Protein AF-A0A954HAV7-F1 (afdb_monomer)

Structure (mmCIF, N/CA/C/O backbone):
data_AF-A0A954HAV7-F1
#
_entry.id   AF-A0A954HAV7-F1
#
loop_
_atom_site.group_PDB
_atom_site.id
_atom_site.type_symbol
_atom_site.label_atom_id
_atom_site.label_alt_id
_atom_site.label_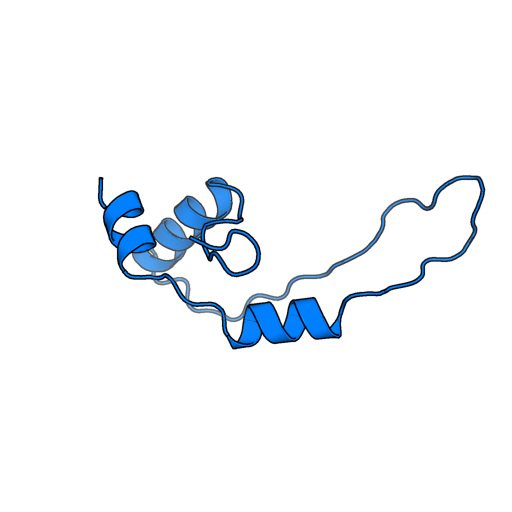comp_id
_atom_site.label_asym_id
_atom_site.label_entity_id
_atom_site.label_seq_id
_atom_site.pdbx_PDB_ins_code
_atom_site.Cartn_x
_atom_site.Cartn_y
_atom_site.Cartn_z
_atom_site.occupancy
_atom_site.B_iso_or_equiv
_atom_site.auth_seq_id
_atom_site.auth_comp_id
_atom_site.auth_asym_id
_atom_site.auth_atom_id
_atom_site.pdbx_PDB_model_num
ATOM 1 N N . MET A 1 1 ? -0.453 -15.861 11.152 1.00 60.69 1 MET A N 1
ATOM 2 C CA . MET A 1 1 ? -0.672 -14.737 10.221 1.00 60.69 1 MET A CA 1
ATOM 3 C C . MET A 1 1 ? 0.101 -15.033 8.938 1.00 60.69 1 MET A C 1
ATOM 5 O O . MET A 1 1 ? 1.301 -15.265 9.022 1.00 60.69 1 MET A O 1
ATOM 9 N N . ASN A 1 2 ? -0.569 -15.161 7.788 1.00 70.50 2 ASN A N 1
ATOM 10 C CA . ASN A 1 2 ? 0.121 -15.289 6.500 1.00 70.50 2 ASN A CA 1
ATOM 11 C C . ASN A 1 2 ? 0.359 -13.876 5.966 1.00 70.50 2 ASN A C 1
ATOM 13 O O . ASN A 1 2 ? -0.602 -13.200 5.609 1.00 70.50 2 ASN A O 1
ATOM 17 N N . LEU A 1 3 ? 1.622 -13.446 5.934 1.00 72.69 3 LEU A N 1
ATOM 18 C CA . LEU A 1 3 ? 1.991 -12.085 5.543 1.00 72.69 3 LEU A CA 1
ATOM 19 C C . LEU A 1 3 ? 1.508 -11.728 4.130 1.00 72.69 3 LEU A C 1
ATOM 21 O O . LEU A 1 3 ? 1.145 -10.586 3.892 1.00 72.69 3 LEU A O 1
ATOM 25 N N . ALA A 1 4 ? 1.459 -12.704 3.217 1.00 76.75 4 ALA A N 1
ATOM 26 C CA . ALA A 1 4 ? 1.084 -12.480 1.821 1.00 76.75 4 ALA A CA 1
ATOM 27 C C . ALA A 1 4 ? -0.372 -12.019 1.638 1.00 76.75 4 ALA A C 1
ATOM 29 O O . ALA A 1 4 ? -0.688 -11.425 0.616 1.00 76.75 4 ALA A O 1
ATOM 30 N N . ASN A 1 5 ? -1.237 -12.271 2.628 1.00 84.06 5 ASN A N 1
ATOM 31 C CA . ASN A 1 5 ? -2.650 -11.882 2.607 1.00 84.06 5 ASN A CA 1
ATOM 32 C C . ASN A 1 5 ? -3.004 -10.908 3.744 1.00 84.06 5 ASN A C 1
ATOM 34 O O . ASN A 1 5 ? -4.182 -10.697 4.021 1.00 84.06 5 ASN A O 1
ATOM 38 N N . SER A 1 6 ? -2.000 -10.386 4.452 1.00 92.12 6 SER A N 1
ATOM 39 C CA . SER A 1 6 ? -2.196 -9.514 5.608 1.00 92.12 6 SER A CA 1
ATOM 40 C C . SER A 1 6 ? -2.482 -8.089 5.158 1.00 92.12 6 SER A C 1
ATOM 42 O O . SER A 1 6 ? -1.705 -7.528 4.388 1.00 92.12 6 SER A O 1
ATOM 44 N N . ALA A 1 7 ? -3.525 -7.462 5.709 1.00 93.94 7 ALA A N 1
ATOM 45 C CA . ALA A 1 7 ? -3.794 -6.046 5.454 1.00 93.94 7 ALA A CA 1
ATOM 46 C C . ALA A 1 7 ? -2.743 -5.119 6.098 1.00 93.94 7 ALA A C 1
ATOM 48 O O . ALA A 1 7 ? -2.654 -3.941 5.755 1.00 93.94 7 ALA A O 1
ATOM 49 N N . LEU A 1 8 ? -1.922 -5.660 7.008 1.00 94.50 8 LEU A N 1
ATOM 50 C CA . LEU A 1 8 ? -0.793 -4.965 7.624 1.00 94.50 8 LEU A CA 1
ATOM 51 C C . LEU A 1 8 ? 0.477 -4.998 6.763 1.00 94.50 8 LEU A C 1
ATOM 53 O O . LEU A 1 8 ? 1.461 -4.355 7.129 1.00 94.50 8 LEU A O 1
ATOM 57 N N . LEU A 1 9 ? 0.483 -5.695 5.617 1.00 94.25 9 LEU A N 1
ATOM 58 C CA . LEU A 1 9 ? 1.570 -5.603 4.639 1.00 94.25 9 LEU A CA 1
ATOM 59 C C . LEU A 1 9 ? 1.460 -4.291 3.842 1.00 94.25 9 LEU A C 1
ATOM 61 O O . LEU A 1 9 ? 1.166 -4.265 2.650 1.00 94.25 9 LEU A O 1
ATOM 65 N N . THR A 1 10 ? 1.676 -3.183 4.538 1.00 94.38 10 THR A N 1
ATOM 66 C CA . THR A 1 10 ? 1.642 -1.816 4.022 1.00 94.38 10 THR A CA 1
ATOM 67 C C . THR A 1 10 ? 2.548 -0.936 4.878 1.00 94.38 10 THR A C 1
ATOM 69 O O . THR A 1 10 ? 2.875 -1.272 6.016 1.00 94.38 10 THR A O 1
ATOM 72 N N . ASP A 1 11 ? 2.928 0.231 4.367 1.00 96.94 11 ASP A N 1
ATOM 73 C CA . ASP A 1 11 ? 3.581 1.239 5.194 1.00 96.94 11 ASP A CA 1
ATOM 74 C C . ASP A 1 11 ? 2.596 1.808 6.229 1.00 96.94 11 ASP A C 1
ATOM 76 O O . ASP A 1 11 ? 1.445 2.113 5.899 1.00 96.94 11 ASP A O 1
ATOM 80 N N . LEU A 1 12 ? 3.070 2.038 7.463 1.00 96.00 12 LEU A N 1
ATOM 81 C CA . LEU A 1 12 ? 2.287 2.647 8.554 1.00 96.00 12 LEU A CA 1
ATOM 82 C C . LEU A 1 12 ? 1.653 3.984 8.143 1.00 96.00 12 LEU A C 1
ATOM 84 O O . LEU A 1 12 ? 0.552 4.313 8.580 1.00 96.00 12 LEU A O 1
ATOM 88 N N . TYR A 1 13 ? 2.334 4.730 7.269 1.00 97.50 13 TYR A N 1
ATOM 89 C CA . TYR A 1 13 ? 1.829 5.972 6.691 1.00 97.50 13 TYR A CA 1
ATOM 90 C C . TYR A 1 13 ? 0.437 5.806 6.062 1.00 97.50 13 TYR A C 1
ATOM 92 O O . TYR A 1 13 ? -0.418 6.667 6.240 1.00 97.50 13 TYR A O 1
ATOM 100 N N . GLN A 1 14 ? 0.170 4.693 5.373 1.00 97.19 14 GLN A N 1
ATOM 101 C CA . GLN A 1 14 ? -1.128 4.489 4.725 1.00 97.19 14 GLN A CA 1
ATOM 102 C C . GLN A 1 14 ? -2.254 4.352 5.758 1.00 97.19 14 GLN A C 1
ATOM 104 O O . GLN A 1 14 ? -3.332 4.912 5.577 1.00 97.19 14 GLN A O 1
ATOM 109 N N . LEU A 1 15 ? -1.994 3.673 6.879 1.00 96.19 15 LEU A N 1
ATOM 110 C CA . LEU A 1 15 ? -2.980 3.484 7.946 1.00 96.19 15 LEU A CA 1
ATOM 111 C C . LEU A 1 15 ? -3.301 4.801 8.665 1.00 96.19 15 LEU A C 1
ATOM 113 O O . LEU A 1 15 ? -4.468 5.103 8.917 1.00 96.19 15 LEU A O 1
ATOM 117 N N . THR A 1 16 ? -2.287 5.622 8.947 1.00 97.00 16 THR A N 1
ATOM 118 C CA . THR A 1 16 ? -2.495 6.927 9.596 1.00 97.00 16 THR A CA 1
ATOM 119 C C . THR A 1 16 ? -3.182 7.933 8.666 1.00 97.00 16 THR A C 1
ATOM 121 O O . THR A 1 16 ? -4.012 8.731 9.112 1.00 97.00 16 THR A O 1
ATOM 124 N N . MET A 1 17 ? -2.922 7.863 7.357 1.00 97.69 17 MET A N 1
ATOM 125 C CA . MET A 1 17 ? -3.670 8.633 6.359 1.00 97.69 17 MET A CA 1
ATOM 126 C C . MET A 1 17 ? -5.134 8.193 6.269 1.00 97.69 17 MET A C 1
ATOM 128 O O . MET A 1 17 ? -6.014 9.050 6.302 1.00 97.69 17 MET A O 1
ATOM 132 N N . LEU A 1 18 ? -5.420 6.884 6.239 1.00 95.88 18 LEU A N 1
ATOM 133 C CA . LEU A 1 18 ? -6.796 6.367 6.252 1.00 95.88 18 LEU A CA 1
ATOM 134 C C . LEU A 1 18 ? -7.577 6.842 7.483 1.00 95.88 18 LEU A C 1
ATOM 136 O O . LEU A 1 18 ? -8.727 7.261 7.354 1.00 95.88 18 LEU A O 1
ATOM 140 N N . GLN A 1 19 ? -6.945 6.844 8.661 1.00 96.19 19 GLN A N 1
ATOM 141 C CA . GLN A 1 19 ? -7.546 7.391 9.879 1.00 96.19 19 GLN A CA 1
ATOM 142 C C . GLN A 1 19 ? -7.919 8.872 9.713 1.00 96.19 19 GLN A C 1
ATOM 144 O O . GLN A 1 19 ? -9.003 9.285 10.126 1.00 96.19 19 GLN A O 1
ATOM 149 N N . THR A 1 20 ? -7.045 9.657 9.080 1.00 97.88 20 THR A N 1
ATOM 150 C CA . THR A 1 20 ? -7.273 11.086 8.825 1.00 97.88 20 THR A CA 1
ATOM 151 C C . THR A 1 20 ? -8.426 11.288 7.842 1.00 97.88 20 THR A C 1
ATOM 153 O O . THR A 1 20 ? -9.352 12.039 8.132 1.00 97.88 20 THR A O 1
ATOM 156 N N . TYR A 1 21 ? -8.438 10.563 6.720 1.00 97.75 21 TYR A N 1
ATOM 157 C CA . TYR A 1 21 ? -9.530 10.626 5.743 1.00 97.75 21 TYR A CA 1
ATOM 158 C C . TYR A 1 21 ? -10.878 10.253 6.357 1.00 97.75 21 TYR A C 1
ATOM 160 O O . TYR A 1 21 ? -11.885 10.906 6.088 1.00 97.75 21 TYR A O 1
ATOM 168 N N . HIS A 1 22 ? -10.897 9.238 7.221 1.00 96.81 22 HIS A N 1
ATOM 169 C CA . HIS A 1 22 ? -12.101 8.841 7.935 1.00 96.81 22 HIS A CA 1
ATOM 170 C C . HIS A 1 22 ? -12.576 9.927 8.917 1.00 96.81 22 HIS A C 1
ATOM 172 O O . HIS A 1 22 ? -13.760 10.268 8.919 1.00 96.81 22 HIS A O 1
ATOM 17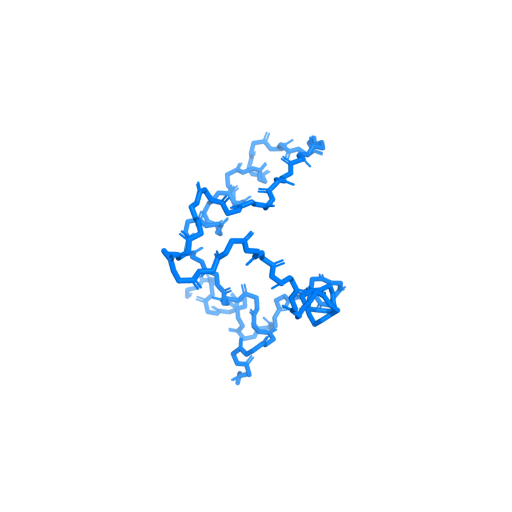8 N N . ALA A 1 23 ? -11.674 10.497 9.724 1.00 98.19 23 ALA A N 1
ATOM 179 C CA . ALA A 1 23 ? -11.999 11.555 10.686 1.00 98.19 23 ALA A CA 1
ATOM 180 C C . ALA A 1 23 ? -12.548 12.820 10.003 1.00 98.19 23 ALA A C 1
ATOM 182 O O . ALA A 1 23 ? -13.548 13.382 10.449 1.00 98.19 23 ALA A O 1
ATOM 183 N N . GLU A 1 24 ? -11.948 13.198 8.874 1.00 98.25 24 GLU A N 1
ATOM 184 C CA . GLU A 1 24 ? -12.332 14.364 8.072 1.00 98.25 24 GLU A CA 1
ATOM 185 C C . GLU A 1 24 ? -13.480 14.074 7.085 1.00 98.25 24 GLU A C 1
ATOM 187 O O . GLU A 1 24 ? -13.884 14.950 6.322 1.00 98.25 24 GLU A O 1
ATOM 192 N N . ARG A 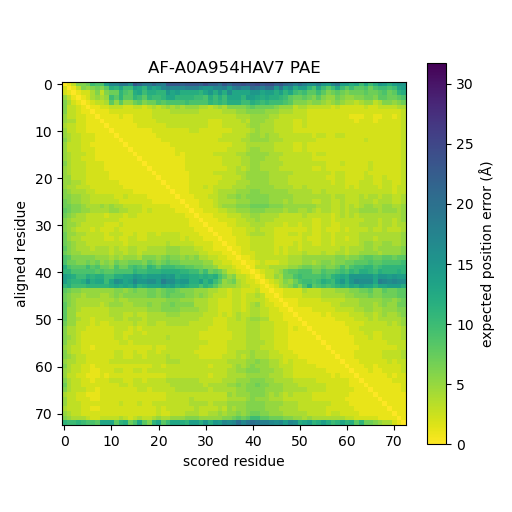1 25 ? -14.037 12.851 7.092 1.00 97.75 25 ARG A N 1
ATOM 193 C CA . ARG A 1 25 ? -15.123 12.400 6.196 1.00 97.75 25 ARG A CA 1
ATOM 194 C C . ARG A 1 25 ? -14.814 12.592 4.706 1.00 97.75 25 ARG A C 1
ATOM 196 O O . ARG A 1 25 ? -15.705 12.873 3.907 1.00 97.75 25 ARG A O 1
ATOM 203 N N . MET A 1 26 ? -13.559 12.402 4.320 1.00 97.62 26 MET A N 1
ATOM 204 C CA . MET A 1 26 ? -13.102 12.481 2.935 1.00 97.62 26 MET A CA 1
ATOM 205 C C . MET A 1 26 ? -13.470 11.194 2.183 1.00 97.62 26 MET A C 1
ATOM 207 O O . MET A 1 26 ? -12.679 10.259 2.114 1.00 97.62 26 MET A O 1
ATOM 211 N N . GLN A 1 27 ? -14.692 11.140 1.648 1.00 96.19 27 GLN A N 1
ATOM 212 C CA . GLN A 1 27 ? -15.262 9.963 0.963 1.00 96.19 27 GLN A CA 1
ATOM 213 C C . GLN A 1 27 ? -15.361 10.132 -0.5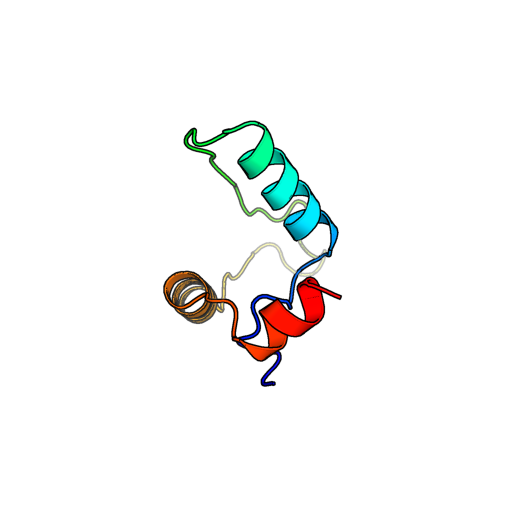63 1.00 96.19 27 GLN A C 1
ATOM 215 O O . GLN A 1 27 ? -16.046 9.367 -1.240 1.00 96.19 27 GLN A O 1
ATOM 220 N N . GLU A 1 28 ? -14.700 11.151 -1.106 1.00 96.81 28 GLU A N 1
ATOM 221 C CA . GLU A 1 28 ? -14.706 11.442 -2.538 1.00 96.81 28 GLU A CA 1
ATOM 222 C C . GLU A 1 28 ? -13.907 10.404 -3.336 1.00 96.81 28 GLU A C 1
ATOM 224 O O . GLU A 1 28 ? -13.019 9.724 -2.820 1.00 96.81 28 GLU A O 1
ATOM 229 N N . THR A 1 29 ? -14.196 10.303 -4.634 1.00 97.12 29 THR A N 1
ATOM 230 C CA . THR A 1 29 ? -13.450 9.404 -5.524 1.00 97.12 29 THR A CA 1
ATOM 231 C C . THR A 1 29 ? -12.021 9.906 -5.725 1.00 97.12 29 THR A C 1
ATOM 233 O O . THR A 1 29 ? -11.807 11.025 -6.191 1.00 97.12 29 THR A O 1
ATOM 236 N N . ALA A 1 30 ? -11.045 9.047 -5.432 1.00 96.19 30 ALA A N 1
ATOM 237 C CA . ALA A 1 30 ? -9.632 9.269 -5.720 1.00 96.19 30 ALA 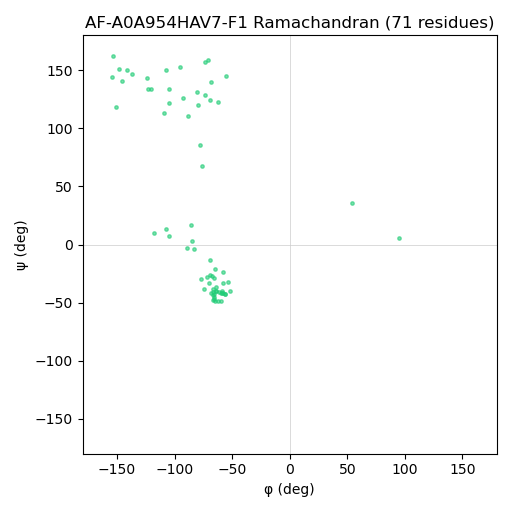A CA 1
ATOM 238 C C . ALA A 1 30 ? -9.159 8.369 -6.874 1.00 96.19 30 ALA A C 1
ATOM 240 O O . ALA A 1 30 ? -9.671 7.265 -7.063 1.00 96.19 30 ALA A O 1
ATOM 241 N N . VAL A 1 31 ? -8.165 8.834 -7.634 1.00 97.12 31 VAL A N 1
ATOM 242 C CA . VAL A 1 31 ? -7.553 8.098 -8.752 1.00 97.12 31 VAL A CA 1
ATOM 243 C C . VAL A 1 31 ? -6.055 7.972 -8.500 1.00 97.12 31 VAL A C 1
ATOM 245 O O . VAL A 1 31 ? -5.402 8.952 -8.145 1.00 97.12 31 VAL A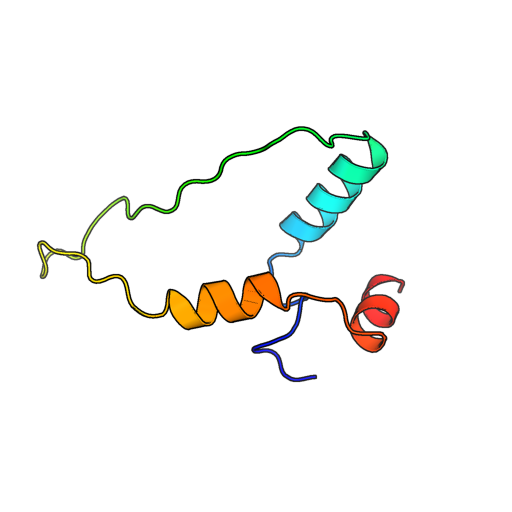 O 1
ATOM 248 N N . PHE A 1 32 ? -5.515 6.770 -8.697 1.00 96.25 32 PHE A N 1
ATOM 249 C CA . PHE A 1 32 ? -4.098 6.458 -8.522 1.00 96.25 32 PHE A CA 1
ATOM 250 C C . PHE A 1 32 ? -3.525 5.869 -9.812 1.00 96.25 32 PHE A C 1
ATOM 252 O O . PHE A 1 32 ? -4.189 5.091 -10.493 1.00 96.25 32 PHE A O 1
ATOM 259 N N . GLU A 1 33 ? -2.276 6.216 -10.123 1.00 96.56 33 GLU A N 1
ATOM 260 C CA . GLU A 1 33 ? -1.560 5.732 -11.305 1.00 96.56 33 GLU A CA 1
ATOM 261 C C . GLU A 1 33 ? -0.284 4.993 -10.894 1.00 96.56 33 GLU A C 1
ATOM 263 O O . GLU A 1 33 ? 0.507 5.483 -10.084 1.00 96.56 33 GLU A O 1
ATOM 268 N N . LEU A 1 34 ? -0.058 3.823 -11.495 1.00 93.56 34 LEU A N 1
ATOM 269 C CA . LEU A 1 34 ? 1.178 3.060 -11.354 1.00 93.56 34 LEU A CA 1
ATOM 270 C C . LEU A 1 34 ? 2.014 3.206 -12.628 1.00 93.56 34 LEU A C 1
ATOM 272 O O . LEU A 1 34 ? 1.574 2.830 -13.712 1.00 93.56 34 LEU A O 1
ATOM 276 N N . PHE A 1 35 ? 3.240 3.711 -12.496 1.00 92.75 35 PHE A N 1
ATOM 277 C CA . PHE A 1 35 ? 4.160 3.872 -13.620 1.00 92.75 35 PHE A CA 1
ATOM 278 C C . PHE A 1 35 ? 5.621 3.710 -13.192 1.00 92.75 35 PHE A C 1
ATOM 280 O O . PHE A 1 35 ? 6.008 4.034 -12.068 1.00 92.75 35 PHE A O 1
ATOM 287 N N . ALA A 1 36 ? 6.458 3.242 -14.118 1.00 91.75 36 ALA A N 1
ATOM 288 C CA . ALA A 1 36 ? 7.906 3.210 -13.949 1.00 91.75 36 ALA A CA 1
ATOM 289 C C . ALA A 1 36 ? 8.524 4.492 -14.524 1.00 91.75 36 ALA A C 1
ATOM 291 O O . ALA A 1 36 ? 8.303 4.834 -15.682 1.00 91.75 36 ALA A O 1
ATOM 292 N N . ARG A 1 37 ? 9.325 5.204 -13.723 1.00 92.19 37 ARG A N 1
ATOM 293 C CA . ARG A 1 37 ? 9.983 6.457 -14.152 1.00 92.19 37 ARG A CA 1
ATOM 294 C C . ARG A 1 37 ? 11.201 6.232 -15.042 1.00 92.19 37 ARG A C 1
ATOM 296 O O . ARG A 1 37 ? 11.563 7.112 -15.815 1.00 92.19 37 ARG A O 1
ATOM 303 N N . ARG A 1 38 ? 11.890 5.108 -14.849 1.00 91.50 38 ARG A N 1
ATOM 304 C CA . ARG A 1 38 ? 13.120 4.733 -15.554 1.00 91.50 38 ARG A CA 1
ATOM 305 C C . ARG A 1 38 ? 13.126 3.226 -15.745 1.00 91.50 38 ARG A C 1
ATOM 307 O O . ARG A 1 38 ? 12.739 2.502 -14.829 1.00 91.50 38 ARG A O 1
ATOM 314 N N . LEU A 1 39 ? 13.586 2.783 -16.906 1.00 90.56 39 LEU A N 1
ATOM 315 C CA . LEU A 1 39 ? 13.871 1.377 -17.162 1.00 90.56 39 LEU A CA 1
ATOM 316 C C . LEU A 1 39 ? 15.363 1.100 -16.910 1.00 90.56 39 LEU A C 1
ATOM 318 O O . LEU A 1 39 ? 16.171 2.030 -17.010 1.00 90.56 39 LEU A O 1
ATOM 322 N N . PRO A 1 40 ? 15.736 -0.138 -16.538 1.00 88.50 40 PRO A N 1
ATOM 323 C CA . PRO A 1 40 ? 17.137 -0.550 -16.483 1.00 88.50 40 PRO A CA 1
ATOM 324 C C . PRO A 1 40 ? 17.835 -0.315 -17.828 1.00 88.50 40 PRO A C 1
ATOM 326 O O . PRO A 1 40 ? 17.223 -0.515 -18.876 1.00 88.50 40 PRO A O 1
ATOM 329 N N . SER A 1 41 ? 19.119 0.058 -17.809 1.00 89.44 41 SER A N 1
ATOM 330 C CA . SER A 1 41 ? 19.909 0.345 -19.020 1.00 89.44 41 SER A CA 1
ATOM 331 C C . SER A 1 41 ? 19.977 -0.825 -19.998 1.00 89.44 41 SER A C 1
ATOM 333 O O . SER A 1 41 ? 20.219 -0.646 -21.186 1.00 89.44 41 SER A O 1
ATOM 335 N N . GLU A 1 42 ? 19.780 -2.037 -19.497 1.00 92.38 42 GLU A N 1
ATOM 336 C CA . GLU A 1 42 ? 19.906 -3.280 -20.241 1.00 92.38 42 GLU A CA 1
ATOM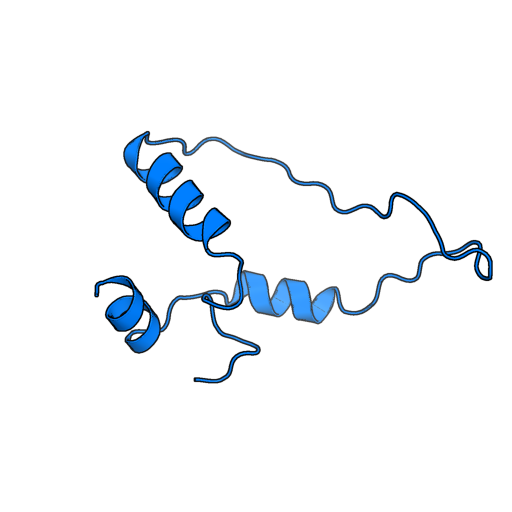 337 C C . GLU A 1 42 ? 18.585 -3.696 -20.915 1.00 92.38 42 GLU A C 1
ATOM 339 O O . GLU A 1 42 ? 18.550 -4.728 -21.591 1.00 92.38 42 GLU A O 1
ATOM 344 N N . ARG A 1 43 ? 17.479 -2.953 -20.717 1.00 86.25 43 ARG A N 1
ATOM 345 C CA . ARG A 1 43 ? 16.156 -3.321 -21.243 1.00 86.25 43 ARG A CA 1
ATOM 346 C C . ARG A 1 43 ? 15.245 -2.119 -21.534 1.00 86.25 43 ARG A C 1
ATOM 348 O O . ARG A 1 43 ? 14.749 -1.467 -20.626 1.00 86.25 43 ARG A O 1
ATOM 355 N N . GLU A 1 44 ? 14.873 -1.971 -22.805 1.00 87.88 44 GLU A N 1
ATOM 356 C CA . GLU A 1 44 ? 13.973 -0.918 -23.326 1.00 87.88 44 GLU A CA 1
ATOM 357 C C . GLU A 1 44 ? 12.469 -1.257 -23.236 1.00 87.88 44 GLU A C 1
ATOM 359 O O . GLU A 1 44 ? 11.637 -0.663 -23.918 1.00 87.88 44 GLU A O 1
ATOM 364 N N . PHE A 1 45 ? 12.086 -2.249 -22.429 1.00 90.25 45 PHE A N 1
ATOM 365 C CA . PHE A 1 45 ? 10.686 -2.639 -22.263 1.00 90.25 45 PHE A CA 1
ATOM 366 C C . PHE A 1 45 ? 10.354 -3.011 -20.818 1.00 90.25 45 PHE A C 1
ATOM 368 O O . PHE A 1 45 ? 11.185 -3.548 -20.080 1.00 90.25 45 PHE A O 1
ATOM 375 N N . LEU A 1 46 ? 9.100 -2.770 -20.437 1.00 91.50 46 LEU A N 1
ATOM 376 C CA . LEU A 1 46 ? 8.518 -3.203 -19.173 1.00 91.50 46 LEU A CA 1
ATOM 377 C C . LEU A 1 46 ? 7.583 -4.388 -19.430 1.00 91.50 46 LEU A C 1
ATOM 379 O O . LEU A 1 46 ? 6.747 -4.336 -20.329 1.00 91.50 46 LEU A O 1
ATOM 383 N N . LEU A 1 47 ? 7.702 -5.436 -18.618 1.00 91.06 47 LEU A N 1
ATOM 384 C CA . LEU A 1 47 ? 6.722 -6.515 -18.559 1.00 91.06 47 LEU A CA 1
ATOM 385 C C . LEU A 1 47 ? 5.974 -6.399 -17.233 1.00 91.06 47 LEU A C 1
ATOM 387 O O . LEU A 1 47 ? 6.573 -6.590 -16.176 1.00 91.06 47 LEU A O 1
ATOM 391 N N . ALA A 1 48 ? 4.681 -6.090 -17.289 1.00 93.12 48 ALA A N 1
ATOM 392 C CA . ALA A 1 48 ? 3.813 -6.191 -16.125 1.00 93.12 48 ALA A CA 1
ATOM 393 C C . ALA A 1 48 ? 3.415 -7.660 -15.931 1.00 93.12 48 ALA A C 1
ATOM 395 O O . ALA A 1 48 ? 2.816 -8.269 -16.815 1.00 93.12 48 ALA A O 1
ATOM 396 N N . ALA A 1 49 ? 3.764 -8.229 -14.782 1.00 95.12 49 ALA A N 1
ATOM 397 C CA . ALA A 1 49 ? 3.403 -9.584 -14.383 1.00 95.12 49 ALA A CA 1
ATOM 398 C C . ALA A 1 49 ? 2.976 -9.561 -12.911 1.00 95.12 49 ALA A C 1
ATOM 400 O O . ALA A 1 49 ? 3.502 -8.762 -12.139 1.00 95.12 49 ALA A O 1
ATOM 401 N N . GLY A 1 50 ? 2.023 -10.414 -12.532 1.00 94.81 50 GLY A N 1
ATOM 402 C CA . GLY A 1 50 ? 1.470 -10.430 -11.172 1.00 94.81 50 GLY A CA 1
ATOM 403 C C . GLY A 1 50 ? 0.179 -9.622 -10.980 1.00 94.81 50 GLY A C 1
ATOM 404 O O . GLY A 1 50 ? -0.270 -9.464 -9.849 1.00 94.81 50 GLY A O 1
ATOM 405 N N . LEU A 1 51 ? -0.407 -9.077 -12.057 1.00 95.25 51 LEU A N 1
ATOM 406 C CA . LEU A 1 51 ? -1.603 -8.227 -11.966 1.00 95.25 51 LEU A CA 1
ATOM 407 C C . LEU A 1 51 ? -2.820 -8.983 -11.424 1.00 95.25 51 LEU A C 1
ATOM 409 O O . LEU A 1 51 ? -3.545 -8.433 -10.609 1.00 95.25 51 LEU A O 1
ATOM 413 N N . GLU A 1 52 ? -3.014 -10.234 -11.839 1.00 96.06 52 GLU A N 1
ATOM 414 C CA . GLU A 1 52 ? -4.103 -11.086 -11.346 1.00 96.06 52 GLU A CA 1
ATOM 415 C C . GLU A 1 52 ? -4.009 -11.276 -9.828 1.00 96.06 52 GLU A C 1
ATOM 417 O O . GLU A 1 52 ? -4.955 -10.983 -9.114 1.00 96.06 52 GLU A O 1
ATOM 422 N N . GLN A 1 53 ? -2.829 -11.623 -9.311 1.00 94.00 53 GLN A N 1
ATOM 423 C CA . GLN A 1 53 ? -2.607 -11.815 -7.875 1.00 94.00 53 GLN A CA 1
ATOM 424 C C . GLN A 1 53 ? -2.796 -10.516 -7.084 1.00 94.00 53 GLN A C 1
ATOM 426 O O . GLN A 1 53 ? -3.296 -10.542 -5.961 1.00 94.00 53 GLN A O 1
ATOM 431 N N . ALA A 1 54 ? -2.389 -9.378 -7.656 1.00 93.44 54 ALA A N 1
ATOM 432 C CA . ALA A 1 54 ? -2.607 -8.075 -7.041 1.00 93.44 54 ALA A CA 1
ATOM 433 C C . ALA A 1 54 ? -4.104 -7.732 -6.964 1.00 93.44 54 ALA A C 1
ATOM 435 O O . ALA A 1 54 ? -4.559 -7.257 -5.926 1.00 93.44 54 ALA A O 1
ATOM 436 N N . LEU A 1 55 ? -4.867 -7.997 -8.030 1.00 94.69 55 LEU A N 1
ATOM 437 C CA . LEU A 1 55 ? -6.318 -7.802 -8.045 1.00 94.69 55 LEU A CA 1
ATOM 438 C C . LEU A 1 55 ? -7.012 -8.747 -7.061 1.00 94.69 55 LEU A C 1
ATOM 440 O O . LEU A 1 55 ? -7.762 -8.272 -6.216 1.00 94.69 55 LEU A O 1
ATOM 444 N N . ASP A 1 56 ? -6.679 -10.039 -7.081 1.00 94.88 56 ASP A N 1
ATOM 445 C CA . ASP A 1 56 ? -7.222 -11.034 -6.152 1.00 94.88 56 ASP A CA 1
ATOM 446 C C . ASP A 1 56 ? -6.982 -10.636 -4.688 1.00 94.88 56 ASP A C 1
ATOM 448 O O . ASP A 1 56 ? -7.874 -10.760 -3.846 1.00 94.88 56 ASP A O 1
ATOM 452 N N . TYR A 1 57 ? -5.783 -10.135 -4.368 1.00 93.69 57 TYR A N 1
ATOM 453 C CA . TYR A 1 57 ? -5.462 -9.629 -3.034 1.00 93.69 57 TYR A CA 1
ATOM 454 C C . TYR A 1 57 ? -6.336 -8.429 -2.656 1.00 93.69 57 TYR A C 1
ATOM 456 O O . TYR A 1 57 ? -6.911 -8.420 -1.569 1.00 93.69 57 TYR A O 1
ATOM 464 N N . LEU A 1 58 ? -6.462 -7.435 -3.543 1.00 93.75 58 LEU A N 1
ATOM 465 C CA . LEU A 1 58 ? -7.232 -6.216 -3.283 1.00 93.75 58 LEU A CA 1
ATOM 466 C C . LEU A 1 58 ? -8.735 -6.491 -3.153 1.00 93.75 58 LEU A C 1
ATOM 468 O O . LEU A 1 58 ? -9.376 -5.939 -2.261 1.00 93.75 58 LEU A O 1
ATOM 472 N N . GLU A 1 59 ? -9.293 -7.365 -3.990 1.00 95.50 59 GLU A N 1
ATOM 473 C CA . GLU A 1 59 ? -10.710 -7.747 -3.949 1.00 95.50 59 GLU A CA 1
ATOM 474 C C . GLU A 1 59 ? -11.078 -8.509 -2.668 1.00 95.50 59 GLU A C 1
ATOM 476 O O . GLU A 1 59 ? -12.212 -8.426 -2.196 1.00 95.50 59 GLU A O 1
ATOM 481 N N . ASN A 1 60 ? -10.118 -9.225 -2.077 1.00 93.94 60 ASN A N 1
ATOM 482 C CA . ASN A 1 60 ? -10.312 -10.009 -0.855 1.00 93.94 60 ASN A CA 1
ATOM 483 C C . ASN A 1 60 ? -9.698 -9.358 0.398 1.00 93.94 60 ASN A C 1
ATOM 485 O O . ASN A 1 60 ? -9.668 -9.991 1.468 1.00 93.94 60 ASN A O 1
ATOM 489 N N . LEU A 1 61 ? -9.203 -8.122 0.272 1.00 93.88 61 LEU A N 1
ATOM 490 C CA . LEU A 1 61 ? -8.506 -7.400 1.327 1.00 93.88 61 LEU A CA 1
ATOM 491 C C . LEU A 1 61 ? -9.434 -7.166 2.516 1.00 93.88 61 LEU A C 1
ATOM 493 O O . LEU A 1 61 ? -10.492 -6.546 2.408 1.00 93.88 61 LEU A O 1
ATOM 497 N N . ARG A 1 62 ? -9.014 -7.652 3.680 1.00 94.50 62 ARG A N 1
ATOM 498 C CA . ARG A 1 62 ? -9.740 -7.498 4.939 1.00 94.50 62 ARG A CA 1
ATOM 499 C C . ARG A 1 62 ? -8.766 -7.582 6.100 1.00 94.50 62 ARG A C 1
ATOM 501 O O . ARG A 1 62 ? -7.835 -8.381 6.052 1.00 94.50 62 ARG A O 1
ATOM 508 N N . PHE A 1 63 ? -9.022 -6.805 7.144 1.00 94.75 63 PHE A N 1
ATOM 509 C CA . PHE A 1 63 ? -8.314 -6.972 8.406 1.00 94.75 63 PHE A CA 1
ATOM 510 C C . PHE A 1 63 ? -8.825 -8.227 9.115 1.00 94.75 63 PHE A C 1
ATOM 512 O O . PHE A 1 63 ? -10.035 -8.402 9.290 1.00 94.75 63 PHE A O 1
ATOM 519 N N . ALA A 1 64 ? -7.912 -9.104 9.519 1.00 93.94 64 ALA A N 1
ATOM 520 C CA . ALA A 1 64 ? -8.218 -10.193 10.435 1.00 93.94 64 ALA A CA 1
ATOM 521 C C . ALA A 1 64 ? -8.413 -9.655 11.862 1.00 93.94 64 ALA A C 1
ATOM 523 O O . ALA A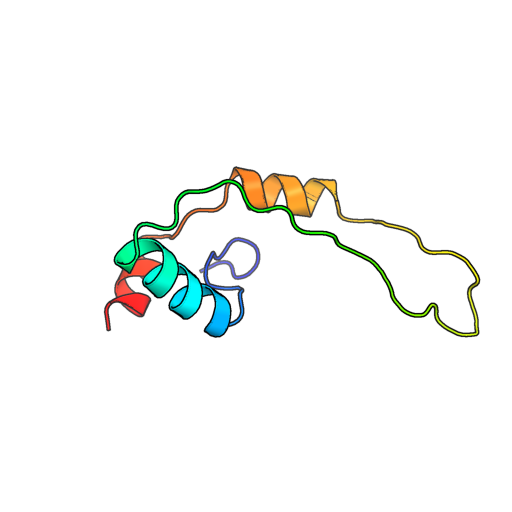 1 64 ? -7.905 -8.588 12.212 1.00 93.94 64 ALA A O 1
ATOM 524 N N . THR A 1 65 ? -9.129 -10.398 12.707 1.00 95.06 65 THR A N 1
ATOM 525 C CA . THR A 1 65 ? -9.380 -9.989 14.098 1.00 95.06 65 THR A CA 1
ATOM 526 C C . THR A 1 65 ? -8.077 -9.739 14.853 1.00 95.06 65 THR A C 1
ATOM 528 O O . THR A 1 65 ? -7.942 -8.709 15.500 1.00 95.06 65 THR A O 1
ATOM 531 N N . GLU A 1 66 ? -7.076 -10.602 14.681 1.00 94.19 66 GLU A N 1
ATOM 532 C CA . GLU A 1 66 ? -5.784 -10.458 15.356 1.00 94.19 66 GLU A CA 1
ATOM 533 C C . GLU A 1 66 ? -4.994 -9.228 14.873 1.00 94.19 66 GLU A C 1
ATOM 535 O O . GLU A 1 66 ? -4.182 -8.679 15.614 1.00 94.19 66 GLU A O 1
ATOM 540 N N . 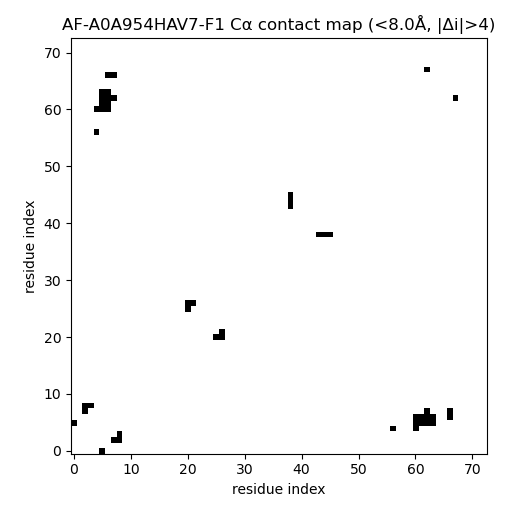GLU A 1 67 ? -5.215 -8.787 13.630 1.00 95.06 67 GLU A N 1
ATOM 541 C CA . GLU A 1 67 ? -4.602 -7.572 13.079 1.00 95.06 67 GLU A CA 1
ATOM 542 C C . GLU A 1 67 ? -5.262 -6.313 13.647 1.00 95.06 67 GLU A C 1
ATOM 544 O O . GLU A 1 67 ? -4.574 -5.336 13.937 1.00 95.06 67 GLU A O 1
ATOM 549 N N . LEU A 1 68 ? -6.585 -6.345 13.838 1.00 95.12 68 LEU A N 1
ATOM 550 C CA . LEU A 1 68 ? -7.321 -5.266 14.496 1.00 95.12 68 LEU A CA 1
ATOM 551 C C . LEU A 1 68 ? -6.932 -5.145 15.969 1.00 95.12 68 LEU A C 1
ATOM 553 O O . LEU A 1 68 ? -6.692 -4.032 16.430 1.00 95.12 68 LEU A O 1
ATOM 557 N N . ASP A 1 69 ? -6.819 -6.269 16.679 1.00 95.75 69 ASP A N 1
ATOM 558 C CA . ASP A 1 69 ? -6.373 -6.290 18.075 1.00 95.75 69 ASP A CA 1
ATOM 559 C C . ASP A 1 69 ? -4.965 -5.692 18.204 1.00 95.75 69 ASP A C 1
ATOM 561 O O . ASP A 1 69 ? -4.709 -4.877 19.085 1.00 95.75 69 ASP A O 1
ATOM 565 N N . TRP A 1 70 ? -4.064 -6.030 17.276 1.00 94.44 70 TRP A N 1
ATOM 566 C CA . TRP A 1 70 ? -2.722 -5.451 17.236 1.00 94.44 70 TRP A CA 1
ATOM 567 C C . TRP A 1 70 ? -2.726 -3.936 16.971 1.00 94.44 70 TRP A C 1
ATOM 569 O O . TRP A 1 70 ? -1.946 -3.207 17.580 1.00 94.44 70 TRP A O 1
ATOM 579 N N . LEU A 1 71 ? -3.599 -3.447 16.082 1.00 94.12 71 LEU A N 1
ATOM 580 C CA . LEU A 1 71 ? -3.740 -2.013 15.793 1.00 94.12 71 LEU A CA 1
ATOM 581 C C . LEU A 1 71 ? -4.402 -1.225 16.931 1.00 94.12 71 LEU A C 1
ATOM 583 O O . LEU A 1 71 ? -4.160 -0.024 17.051 1.00 94.12 71 LEU A O 1
ATOM 587 N N . ALA A 1 72 ? -5.249 -1.872 17.735 1.00 92.31 72 ALA A N 1
ATOM 588 C CA . ALA A 1 72 ? -5.924 -1.243 18.866 1.00 92.31 72 ALA A CA 1
ATOM 589 C C . ALA A 1 72 ? -4.959 -0.895 20.014 1.00 92.31 72 ALA A C 1
ATOM 591 O O . ALA A 1 72 ? -5.214 0.079 20.729 1.00 92.31 72 ALA A O 1
ATOM 592 N N . GLY A 1 73 ? -3.845 -1.634 20.127 1.00 74.50 73 GLY A N 1
ATOM 593 C CA . GLY A 1 73 ? -2.848 -1.490 21.192 1.00 74.50 73 GLY A CA 1
ATOM 594 C C . GLY A 1 73 ? -3.148 -2.351 22.409 1.00 74.50 73 GLY A C 1
ATOM 595 O O . GLY A 1 73 ? -4.215 -2.151 23.031 1.00 74.50 73 GLY A O 1
#

Solvent-accessible surface area (backbone atoms only — not comparable to full-atom values): 5059 Å² total; per-residue (Å²): 134,64,66,94,73,38,67,75,73,60,61,70,65,58,58,58,47,50,54,48,34,60,76,71,64,63,79,73,94,81,88,86,86,89,81,80,92,72,69,61,97,90,40,100,72,85,82,92,76,64,62,67,61,52,49,56,48,62,79,65,61,52,76,50,71,71,54,50,54,61,73,70,107

Foldseek 3Di:
DPLLLALVVDPPVVVVVVVVCVVVVVPDDDDDDDDDPDDPPVDPDDDDDCVVVVVVSVVPRDHDPVNVVVVVD

Mean predicted aligned error: 4.09 Å

Secondary structure (DSSP, 8-state):
--GGG-TT-S-HHHHHHHHHHHHTT--S--------S---TT-S------HHHHHHHHHT----HHHHHHHH-

Radius of gyration: 16.4 Å; Cα contacts (8 Å, |Δi|>4): 24; chains: 1; bounding box: 35×30×44 Å

pLDDT: mean 92.75, std 6.65, range [60.69, 98.25]

Sequence (73 aa):
MNLANSALLTDLYQLTMLQTYHAERMQETAVFELFARRLPSEREFLLAAGLEQALDYLENLRFATEELDWLAG